Protein AF-A0A0R1YNL1-F1 (afdb_monomer)

Sequence (68 aa):
MVTIPASFNVGENVKFEPIKDENGVISLLPVRHNIFSADTNYDLRKAMEVENIGDNGTPVGREDIWND

Mean predicted aligned error: 11.3 Å

Organism: NCBI:txid1423786

Solvent-accessible surface area (backbone atoms only — not comparable to full-atom values): 4924 Å² total; per-residue (Å²): 139,82,88,76,65,73,89,69,67,76,66,84,93,68,58,62,49,78,43,76,51,98,86,72,52,75,46,72,44,74,62,80,78,74,68,72,66,94,54,92,84,57,57,50,68,63,42,30,60,76,69,70,52,81,78,80,91,57,89,84,84,73,81,67,83,83,79,122

Secondary structure (DSSP, 8-state):
--PPPGGG-PPTT--EEEEE-TTS-EEEEE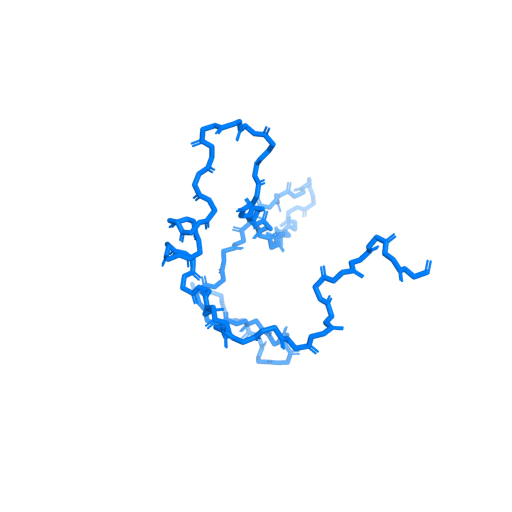---------TT--HHHHHHHTT----SS--S---TT--

Foldseek 3Di:
DDDDDCVVVDDP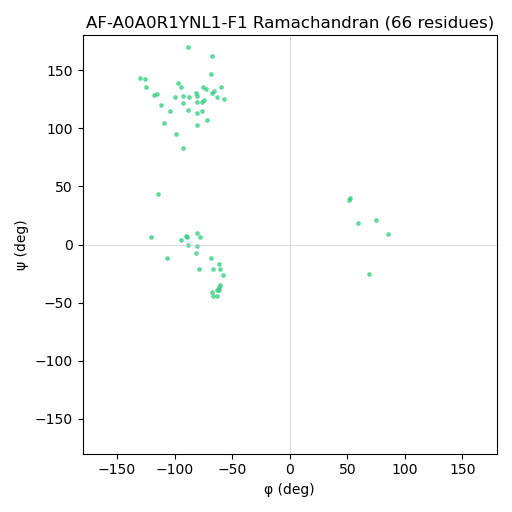PWQWDWDADPVGDTDTHTDDDDLDDPDPPRDSVVSCVVVVNDDPVDDPVPPCPPPD

Nearest PDB structures (foldseek):
  8i9p-assembly1_CC  TM=3.902E-01  e=8.662E-01  Thermochaetoides thermophila DSM 1495
  8yt8-assembly1_B  TM=2.243E-01  e=1.818E+00  Mus musculus
  4g9o-assembly1_B  TM=3.824E-01  e=8.565E+00  Salmonella enterica subsp. enterica serovar Typhimurium str. LT2
  6g13-assembly1_A  TM=2.788E-01  e=6.541E+00  Middle East respiratory syndrome-related coronavirus
  9c3c-assembly1_b  TM=2.013E-01  e=4.081E+00  Oryctolagus cuniculus

Radius of gyration: 17.7 Å; Cα contacts (8 Å, |Δi|>4): 33; chains: 1; bounding box: 34×34×45 Å

pLDDT: mean 79.94, std 9.96, range [50.53, 93.44]

Structure (mmCIF, N/CA/C/O backbone):
data_AF-A0A0R1YNL1-F1
#
_entry.id   AF-A0A0R1YNL1-F1
#
loop_
_atom_site.group_PDB
_atom_site.id
_atom_site.type_symbol
_atom_site.label_atom_id
_atom_site.label_alt_id
_atom_site.label_comp_id
_atom_site.label_asym_id
_atom_site.label_entity_id
_atom_site.label_seq_id
_atom_site.pdbx_PDB_ins_code
_atom_site.Cartn_x
_atom_site.Cartn_y
_atom_site.Cartn_z
_atom_site.occupancy
_atom_site.B_iso_or_equiv
_atom_site.auth_seq_id
_atom_site.auth_comp_id
_atom_site.auth_asym_id
_atom_site.auth_atom_id
_atom_site.pdbx_PDB_model_num
ATOM 1 N N . MET A 1 1 ? 0.576 7.455 22.047 1.00 75.56 1 MET A N 1
ATOM 2 C CA . MET A 1 1 ? 0.868 6.148 21.422 1.00 75.56 1 MET A CA 1
ATOM 3 C C . MET A 1 1 ? -0.453 5.413 21.274 1.00 75.56 1 MET A C 1
ATOM 5 O O . MET A 1 1 ? -1.170 5.342 22.263 1.00 75.56 1 MET A O 1
ATOM 9 N N . VAL A 1 2 ? -0.808 4.956 20.071 1.00 82.06 2 VAL A N 1
ATOM 10 C CA . VAL A 1 2 ? -2.032 4.174 19.825 1.00 82.06 2 VAL A CA 1
ATOM 11 C C . VAL A 1 2 ? -1.599 2.763 19.458 1.00 82.06 2 VAL A C 1
ATOM 13 O O . VAL A 1 2 ? -0.845 2.585 18.507 1.00 82.06 2 VAL A O 1
ATOM 16 N N . THR A 1 3 ? -2.023 1.775 20.239 1.00 87.88 3 THR A N 1
ATOM 17 C CA . THR A 1 3 ? -1.688 0.371 19.988 1.00 87.88 3 THR A CA 1
ATOM 18 C C . THR A 1 3 ? -2.613 -0.187 18.915 1.00 87.88 3 THR A C 1
ATOM 20 O O . THR A 1 3 ? -3.832 -0.082 19.043 1.00 87.88 3 THR A O 1
ATOM 23 N N . ILE A 1 4 ? -2.044 -0.797 17.876 1.00 83.31 4 ILE A N 1
ATOM 24 C CA . ILE A 1 4 ? -2.809 -1.483 16.832 1.00 83.31 4 ILE A CA 1
ATOM 25 C C . ILE A 1 4 ? -2.941 -2.965 17.211 1.00 83.31 4 ILE A C 1
ATOM 27 O O . ILE A 1 4 ? -1.926 -3.602 17.505 1.00 83.31 4 ILE A O 1
ATOM 31 N N . PRO A 1 5 ? -4.157 -3.538 17.219 1.00 90.06 5 PRO A N 1
ATOM 32 C CA . PRO A 1 5 ? -4.339 -4.965 17.448 1.00 90.06 5 PRO A CA 1
ATOM 33 C C . PRO A 1 5 ? -3.614 -5.808 16.394 1.00 90.06 5 PRO A C 1
ATOM 35 O O . PRO A 1 5 ? -3.753 -5.566 15.195 1.00 90.06 5 PRO A O 1
ATOM 38 N N . ALA A 1 6 ? -2.917 -6.861 16.828 1.00 87.38 6 ALA A N 1
ATOM 39 C CA . ALA A 1 6 ? -2.237 -7.792 15.921 1.00 87.38 6 ALA A CA 1
ATOM 40 C C . ALA A 1 6 ? -3.198 -8.452 14.910 1.00 87.38 6 ALA A C 1
ATOM 42 O O . ALA A 1 6 ? -2.799 -8.781 13.798 1.00 87.38 6 ALA A O 1
ATOM 43 N N . SER A 1 7 ? -4.484 -8.578 15.257 1.00 93.19 7 SER A N 1
ATOM 44 C CA . SER A 1 7 ? -5.531 -9.106 14.373 1.00 93.19 7 SER A CA 1
ATOM 45 C C . SER A 1 7 ? -5.74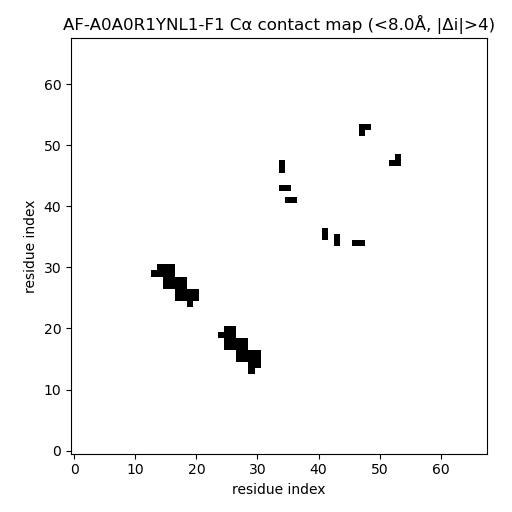5 -8.287 13.098 1.00 93.19 7 SER A C 1
ATOM 47 O O . SER A 1 7 ? -6.367 -8.785 12.167 1.00 93.19 7 SER A O 1
ATOM 49 N N . PHE A 1 8 ? -5.261 -7.042 13.038 1.00 85.31 8 PHE A N 1
ATOM 50 C CA . PHE A 1 8 ? -5.343 -6.214 11.831 1.00 85.31 8 PHE A CA 1
ATOM 51 C C . PHE A 1 8 ? -4.233 -6.537 10.822 1.00 85.31 8 PHE A C 1
ATOM 53 O O . PHE A 1 8 ? -4.273 -6.029 9.705 1.00 85.31 8 PHE A O 1
ATOM 60 N N . ASN A 1 9 ? -3.264 -7.384 11.197 1.00 84.12 9 ASN A N 1
ATOM 61 C CA . ASN A 1 9 ? -2.189 -7.877 10.335 1.00 84.12 9 ASN A CA 1
ATOM 62 C C . ASN A 1 9 ? -1.416 -6.757 9.606 1.00 84.12 9 ASN A C 1
ATOM 64 O O . ASN A 1 9 ? -1.072 -6.876 8.431 1.00 84.12 9 ASN A O 1
ATOM 68 N N . VAL A 1 10 ? -1.181 -5.639 10.301 1.00 83.31 10 VAL A N 1
ATOM 69 C CA . VAL A 1 10 ? -0.394 -4.517 9.777 1.00 83.31 10 VAL A CA 1
ATOM 70 C C . VAL A 1 10 ? 1.085 -4.891 9.827 1.00 83.31 10 VAL A C 1
ATOM 72 O O . VAL A 1 10 ? 1.601 -5.225 10.892 1.00 83.31 10 VAL A O 1
ATOM 75 N N . GLY A 1 11 ? 1.753 -4.844 8.674 1.00 78.00 11 GLY A N 1
ATOM 76 C CA . GLY A 1 11 ? 3.181 -5.136 8.563 1.00 78.00 11 GLY A CA 1
ATOM 77 C C . GLY A 1 11 ? 4.063 -4.097 9.259 1.00 78.00 11 GLY A C 1
ATOM 78 O O . GLY A 1 11 ? 3.646 -2.968 9.534 1.00 78.00 11 GLY A O 1
ATOM 79 N N . GLU A 1 12 ? 5.313 -4.467 9.518 1.00 77.44 12 GLU A N 1
ATOM 80 C CA . GLU A 1 12 ? 6.314 -3.532 10.031 1.00 77.44 12 GLU A CA 1
ATOM 81 C C . GLU A 1 12 ? 6.674 -2.479 8.971 1.00 77.44 12 GLU A C 1
ATOM 83 O O . GLU A 1 12 ? 6.687 -2.761 7.774 1.00 77.44 12 GLU A O 1
ATOM 88 N N . ASN A 1 13 ? 6.976 -1.252 9.412 1.00 78.81 13 ASN A N 1
ATOM 89 C CA . ASN A 1 13 ? 7.397 -0.128 8.560 1.00 78.81 13 ASN A CA 1
ATOM 90 C C . ASN A 1 13 ? 6.397 0.303 7.464 1.00 78.81 13 ASN A C 1
ATOM 92 O O . ASN A 1 13 ? 6.769 1.021 6.534 1.00 78.81 13 ASN A O 1
ATOM 96 N N . VAL A 1 14 ? 5.119 -0.072 7.580 1.00 81.31 14 VAL A N 1
ATOM 97 C CA . VAL A 1 14 ? 4.077 0.356 6.636 1.00 81.31 14 VAL A CA 1
ATOM 98 C C . VAL A 1 14 ? 3.728 1.831 6.853 1.00 81.31 14 VAL A C 1
ATOM 100 O O . VAL A 1 14 ? 3.507 2.283 7.978 1.00 81.31 14 VAL A O 1
ATOM 103 N N . LYS A 1 15 ? 3.650 2.587 5.754 1.00 84.69 15 LYS A N 1
ATOM 104 C CA . LYS A 1 15 ? 3.264 4.003 5.753 1.00 84.69 15 LYS A CA 1
ATOM 105 C C . LYS A 1 15 ? 1.768 4.151 5.489 1.00 84.69 15 LYS A C 1
ATOM 107 O O . LYS A 1 15 ? 1.224 3.547 4.565 1.00 84.69 15 LYS A O 1
ATOM 112 N N . PHE A 1 16 ? 1.128 5.011 6.272 1.00 87.62 16 PHE A N 1
ATOM 113 C CA . PHE A 1 16 ? -0.274 5.372 6.107 1.00 87.62 16 PHE A CA 1
ATOM 114 C C . PHE A 1 16 ? -0.416 6.885 5.996 1.00 87.62 16 PHE A C 1
ATOM 116 O O . PHE A 1 16 ? 0.270 7.629 6.698 1.00 87.62 16 PHE A O 1
ATOM 123 N N . GLU A 1 17 ? -1.333 7.326 5.146 1.00 89.69 17 GLU A N 1
ATOM 124 C CA . GLU A 1 17 ? -1.769 8.712 5.081 1.00 89.69 17 GLU A CA 1
ATOM 125 C C . GLU A 1 17 ? -2.999 8.893 5.988 1.00 89.69 17 GLU A C 1
ATOM 127 O O . GLU A 1 17 ? -3.993 8.172 5.827 1.00 89.69 17 GLU A O 1
ATOM 132 N N . PRO A 1 18 ? -2.944 9.796 6.985 1.00 89.94 18 PRO A N 1
ATOM 133 C CA . PRO A 1 18 ? -4.067 10.037 7.874 1.00 89.94 18 PRO A CA 1
ATOM 134 C C . PRO A 1 18 ? -5.086 10.979 7.227 1.00 89.94 18 PRO A C 1
ATOM 136 O O . PRO A 1 18 ? -4.749 12.080 6.798 1.00 89.94 18 PRO A O 1
ATOM 139 N N . ILE A 1 19 ? -6.357 10.585 7.245 1.00 92.44 19 ILE A N 1
ATOM 140 C CA . ILE A 1 19 ? -7.486 11.428 6.846 1.00 92.44 19 ILE A CA 1
ATOM 141 C C . ILE A 1 19 ? -8.355 11.675 8.069 1.00 92.44 19 ILE A C 1
ATOM 143 O O . ILE A 1 19 ? -8.747 10.735 8.761 1.00 92.44 19 ILE A O 1
ATOM 147 N N . LYS A 1 20 ? -8.666 12.946 8.324 1.00 93.25 20 LYS A N 1
ATOM 148 C CA . LYS A 1 20 ? -9.601 13.357 9.368 1.00 93.25 20 LYS A CA 1
ATOM 149 C C . LYS A 1 20 ? -10.957 13.655 8.738 1.00 93.25 20 LYS A C 1
ATOM 151 O O . LYS A 1 20 ? -11.027 14.469 7.821 1.00 93.25 20 LYS A O 1
ATOM 156 N N . ASP A 1 21 ? -12.011 13.035 9.252 1.00 90.88 21 ASP A N 1
ATOM 157 C CA . ASP A 1 21 ? -13.381 13.387 8.880 1.00 90.88 21 ASP A CA 1
ATOM 158 C C . ASP A 1 21 ? -13.962 14.510 9.769 1.00 90.88 21 ASP A C 1
ATOM 160 O O . ASP A 1 21 ? -13.385 14.910 10.788 1.00 90.88 21 ASP A O 1
ATOM 164 N N . GLU A 1 22 ? -15.1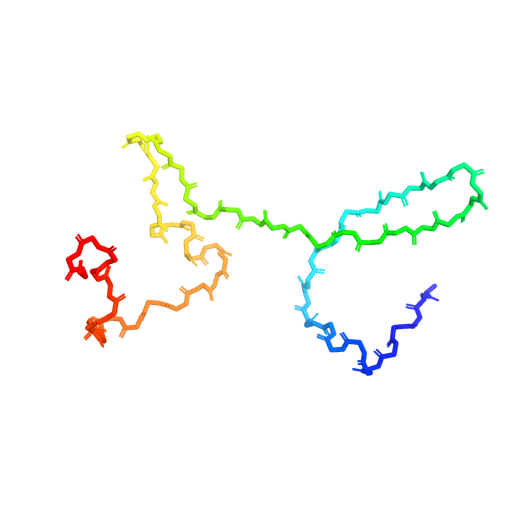27 15.034 9.380 1.00 91.50 22 GLU A N 1
ATOM 165 C CA . GLU A 1 22 ? -15.839 16.084 10.127 1.00 91.50 22 GLU A CA 1
ATOM 166 C C . GLU A 1 22 ? -16.365 15.601 11.493 1.00 91.50 22 GLU A C 1
ATOM 168 O O . GLU A 1 22 ? -16.566 16.411 12.398 1.00 91.50 22 GLU A O 1
ATOM 173 N N . ASN A 1 23 ? -16.522 14.285 11.675 1.00 93.44 23 ASN A N 1
ATOM 174 C CA . ASN A 1 23 ? -17.009 13.652 12.902 1.00 93.44 23 ASN A CA 1
ATOM 175 C C . ASN A 1 23 ? -15.881 13.328 13.904 1.00 93.44 23 ASN A C 1
ATOM 177 O O . ASN A 1 23 ? -16.146 12.815 14.991 1.00 93.44 23 ASN A O 1
ATOM 181 N N . GLY A 1 24 ? -14.624 13.633 13.564 1.00 87.94 24 GLY A N 1
ATOM 182 C CA . GLY A 1 24 ? -13.450 13.393 14.405 1.00 87.94 24 GLY A CA 1
ATOM 183 C C . GLY A 1 24 ? -12.841 11.992 14.289 1.00 87.94 24 GLY A C 1
ATOM 184 O O . GLY A 1 24 ? -11.937 11.668 15.060 1.00 87.94 24 GLY A O 1
ATOM 185 N N . VAL A 1 25 ? -13.283 11.172 13.335 1.00 92.81 25 VAL A N 1
ATOM 186 C CA . VAL A 1 25 ? -12.667 9.885 13.000 1.00 92.81 25 VAL A CA 1
ATOM 187 C C . VAL A 1 25 ? -11.380 10.125 12.213 1.00 92.81 25 VAL A C 1
ATOM 189 O O . VAL A 1 25 ? -11.327 10.927 11.278 1.00 92.81 25 VAL A O 1
ATOM 192 N N . ILE A 1 26 ? -10.329 9.395 12.588 1.00 91.31 26 ILE A N 1
ATOM 193 C CA . ILE A 1 26 ? -9.064 9.341 11.853 1.00 91.31 26 ILE A CA 1
ATOM 194 C C . ILE A 1 26 ? -9.022 8.015 11.100 1.00 91.31 26 ILE A C 1
ATOM 196 O O . ILE A 1 26 ? -8.963 6.950 11.712 1.00 91.31 26 ILE A O 1
ATOM 200 N N . SER A 1 27 ? -9.038 8.090 9.773 1.00 89.38 27 SER A N 1
ATOM 201 C CA . SER A 1 27 ? -8.834 6.943 8.890 1.00 89.38 27 SER A CA 1
ATOM 202 C C . SER A 1 27 ? -7.379 6.890 8.436 1.00 89.38 27 SER A C 1
ATOM 204 O O . SER A 1 27 ? -6.786 7.921 8.130 1.00 89.38 27 SER A O 1
ATOM 206 N N . LEU A 1 28 ? -6.798 5.692 8.389 1.00 88.00 28 LEU A N 1
ATOM 207 C CA . LEU A 1 28 ? -5.426 5.467 7.935 1.00 88.00 28 LEU A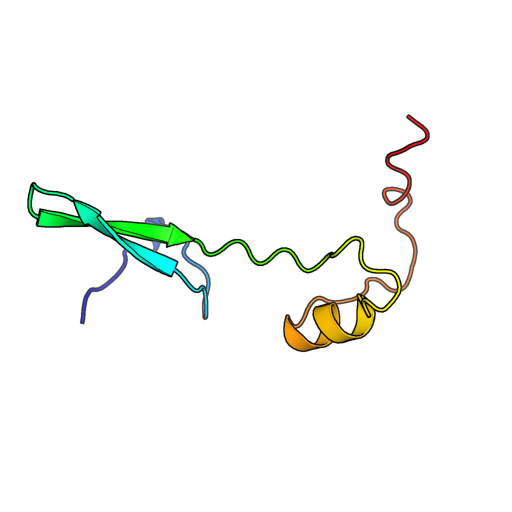 CA 1
ATOM 208 C C . LEU A 1 28 ? -5.470 4.756 6.584 1.00 88.00 28 LEU A C 1
ATOM 210 O O . LEU A 1 28 ? -5.767 3.563 6.524 1.00 88.00 28 LEU A O 1
ATOM 214 N N . LEU A 1 29 ? -5.194 5.481 5.500 1.00 83.75 29 LEU A N 1
ATOM 215 C CA . LEU A 1 29 ? -5.119 4.879 4.173 1.00 83.75 29 LEU A CA 1
ATOM 216 C C . LEU A 1 29 ? -3.702 4.363 3.919 1.00 83.75 29 LEU A C 1
ATOM 218 O O . LEU A 1 29 ? -2.750 5.128 4.073 1.00 83.75 29 LEU A O 1
ATOM 222 N N . PRO A 1 30 ? -3.519 3.087 3.540 1.00 80.00 30 PRO A N 1
ATOM 223 C CA . PRO A 1 30 ? -2.200 2.579 3.198 1.00 80.00 30 PRO A CA 1
ATOM 224 C C . PRO A 1 30 ? -1.675 3.330 1.976 1.00 80.00 30 PRO A C 1
ATOM 226 O O . PRO A 1 30 ? -2.343 3.392 0.940 1.00 80.00 30 PRO A O 1
ATOM 229 N N . VAL A 1 31 ? -0.467 3.879 2.088 1.00 80.31 31 VAL A N 1
ATOM 230 C CA . VAL A 1 31 ? 0.186 4.535 0.956 1.00 80.31 31 VAL A CA 1
ATOM 231 C C . VAL A 1 31 ? 0.605 3.443 -0.023 1.00 80.31 31 VAL A C 1
ATOM 233 O O . VAL A 1 31 ? 1.537 2.686 0.237 1.00 80.31 31 VAL A O 1
ATOM 236 N N . ARG A 1 32 ? -0.093 3.337 -1.156 1.00 68.38 32 ARG A N 1
ATOM 237 C CA . ARG A 1 32 ? 0.360 2.501 -2.272 1.00 68.38 32 ARG A CA 1
ATOM 238 C C . ARG A 1 32 ? 1.409 3.281 -3.051 1.00 68.38 32 ARG A C 1
ATOM 240 O O . ARG A 1 32 ? 1.064 4.186 -3.807 1.00 68.38 32 ARG A O 1
ATOM 247 N N . HIS A 1 33 ? 2.679 2.942 -2.864 1.00 66.75 33 HIS A N 1
ATOM 248 C CA . HIS A 1 33 ? 3.738 3.467 -3.713 1.00 66.75 33 HIS A CA 1
ATOM 249 C C . HIS A 1 33 ? 3.769 2.653 -5.010 1.00 66.75 33 HIS A C 1
ATOM 251 O O . HIS A 1 33 ? 4.037 1.453 -4.985 1.00 66.75 33 HIS A O 1
ATOM 257 N N . A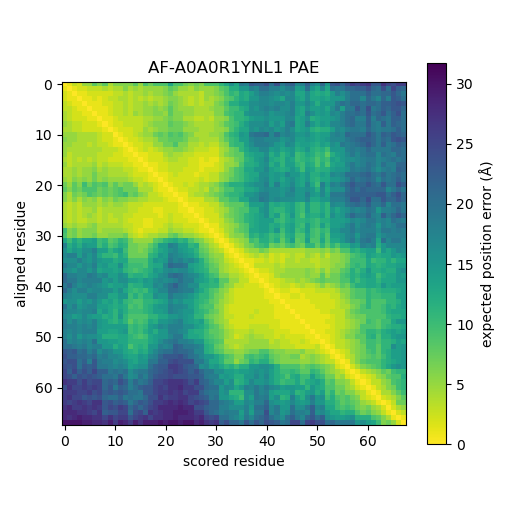SN A 1 34 ? 3.426 3.277 -6.139 1.00 70.56 34 ASN A N 1
ATOM 258 C CA . ASN A 1 34 ? 3.662 2.648 -7.431 1.00 70.56 34 ASN A CA 1
ATOM 259 C C . ASN A 1 34 ? 5.153 2.780 -7.747 1.00 70.56 34 ASN A C 1
ATOM 261 O O . ASN A 1 34 ? 5.650 3.888 -7.930 1.00 70.56 34 ASN A O 1
ATOM 265 N N . ILE A 1 35 ? 5.849 1.649 -7.810 1.00 76.88 35 ILE A N 1
ATOM 266 C CA . ILE A 1 35 ? 7.268 1.576 -8.178 1.00 76.88 35 ILE A CA 1
ATOM 267 C C . ILE A 1 35 ? 7.479 1.626 -9.694 1.00 76.88 35 ILE A C 1
ATOM 269 O O . ILE A 1 35 ? 8.558 1.306 -10.165 1.00 76.88 35 ILE A O 1
ATOM 273 N N . PHE A 1 36 ? 6.445 1.927 -10.476 1.00 81.56 36 PHE A N 1
ATOM 274 C CA . PHE A 1 36 ? 6.518 2.028 -11.924 1.00 81.56 36 PHE A CA 1
ATOM 275 C C . PHE A 1 36 ? 6.016 3.393 -12.395 1.00 81.56 36 PHE A C 1
ATOM 277 O O . PHE A 1 36 ? 4.961 3.870 -11.971 1.00 81.56 36 PHE A O 1
ATOM 284 N N . SER A 1 37 ? 6.756 3.991 -13.329 1.00 80.44 37 SER A N 1
ATOM 285 C CA . SER A 1 37 ? 6.368 5.186 -14.073 1.00 80.44 37 SER A CA 1
ATOM 286 C C . SER A 1 37 ? 6.581 4.948 -15.567 1.00 80.44 37 SER A C 1
ATOM 288 O O . SER A 1 37 ? 7.562 4.324 -15.959 1.00 80.44 37 SER A O 1
ATOM 290 N N . ALA A 1 38 ? 5.686 5.481 -16.402 1.00 81.44 38 ALA A N 1
ATOM 291 C CA . ALA A 1 38 ? 5.790 5.405 -17.864 1.00 81.44 38 ALA A CA 1
ATOM 292 C C . ALA A 1 38 ? 6.802 6.408 -18.467 1.00 81.44 38 ALA A C 1
ATOM 294 O O . ALA A 1 38 ? 6.878 6.552 -19.686 1.00 81.44 38 ALA A O 1
ATOM 295 N N . ASP A 1 39 ? 7.557 7.125 -17.630 1.00 87.88 39 ASP A N 1
ATOM 296 C CA . ASP A 1 39 ? 8.662 7.983 -18.063 1.00 87.88 39 ASP A CA 1
ATOM 297 C C . ASP A 1 39 ? 9.808 7.131 -18.634 1.00 87.88 39 ASP A C 1
ATOM 299 O O . ASP A 1 39 ? 10.281 6.189 -18.002 1.00 87.88 39 ASP A O 1
ATOM 303 N N . THR A 1 40 ? 10.293 7.490 -19.823 1.00 84.44 40 THR A N 1
ATOM 304 C CA . THR A 1 40 ? 11.417 6.822 -20.497 1.00 84.44 40 THR A CA 1
ATOM 305 C C . THR A 1 40 ? 12.725 6.856 -19.708 1.00 84.44 40 THR A C 1
ATOM 307 O O . THR A 1 40 ? 13.600 6.034 -19.958 1.00 84.44 40 THR A O 1
ATOM 310 N N . ASN A 1 41 ? 12.875 7.793 -18.769 1.00 90.31 41 ASN A N 1
ATOM 311 C CA . ASN A 1 41 ? 14.054 7.901 -17.907 1.00 90.31 41 ASN A CA 1
ATOM 312 C C . ASN A 1 41 ? 13.880 7.183 -16.560 1.00 90.31 41 ASN A C 1
ATOM 314 O O . ASN A 1 41 ? 14.748 7.291 -15.692 1.00 90.31 41 ASN A O 1
ATOM 318 N N . TYR A 1 42 ? 12.755 6.497 -16.351 1.00 86.00 42 TYR A N 1
ATOM 319 C CA . TYR A 1 42 ? 12.475 5.829 -15.093 1.00 86.00 42 TYR A CA 1
ATOM 320 C C . TYR A 1 42 ? 13.309 4.555 -14.925 1.00 86.00 42 TYR A C 1
ATOM 322 O O . TYR A 1 42 ? 13.248 3.638 -15.743 1.00 86.00 42 TYR A O 1
ATOM 330 N N . ASP A 1 43 ? 14.057 4.478 -13.825 1.00 87.00 43 ASP A N 1
ATOM 331 C CA . ASP A 1 43 ? 14.842 3.299 -13.459 1.00 87.00 43 ASP A CA 1
ATOM 332 C C . ASP A 1 43 ? 14.082 2.449 -12.431 1.00 87.00 43 ASP A C 1
ATOM 334 O O . ASP A 1 43 ? 14.146 2.679 -11.219 1.00 87.00 43 ASP A O 1
ATO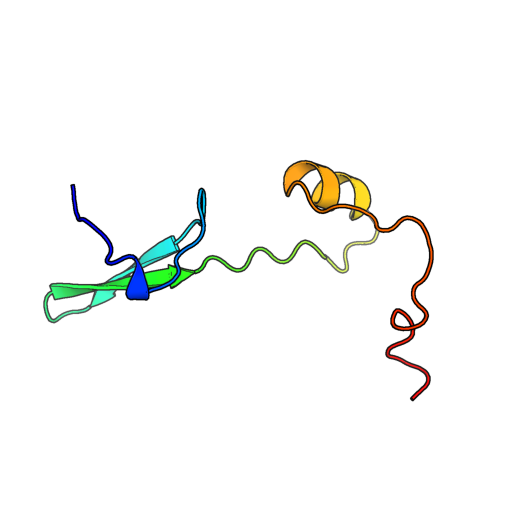M 338 N N . LEU A 1 44 ? 13.362 1.446 -12.939 1.00 84.25 44 LEU A N 1
ATOM 339 C CA . LEU A 1 44 ? 12.617 0.489 -12.121 1.00 84.25 44 LEU A CA 1
ATOM 340 C C . LEU A 1 44 ? 13.533 -0.306 -11.180 1.00 84.25 44 LEU A C 1
ATOM 342 O O . LEU A 1 44 ? 13.131 -0.597 -10.055 1.00 84.25 44 LEU A O 1
ATOM 346 N N . ARG A 1 45 ? 14.767 -0.635 -11.592 1.00 83.56 45 ARG A N 1
ATOM 347 C CA . ARG A 1 45 ? 15.675 -1.423 -10.742 1.00 83.56 45 ARG A CA 1
ATOM 348 C C . ARG A 1 45 ? 16.089 -0.635 -9.514 1.00 83.56 45 ARG A C 1
ATOM 350 O O . ARG A 1 45 ? 16.016 -1.147 -8.402 1.00 83.56 45 ARG A O 1
ATOM 357 N N . LYS A 1 46 ? 16.433 0.636 -9.703 1.00 85.31 46 LYS A N 1
ATOM 358 C CA . LYS A 1 46 ? 16.750 1.532 -8.590 1.00 85.31 46 LYS A CA 1
ATOM 359 C C . LYS A 1 46 ? 15.563 1.716 -7.639 1.00 85.31 46 LYS A C 1
ATOM 361 O O . LYS A 1 46 ? 15.755 1.800 -6.430 1.00 85.31 46 LYS A O 1
ATOM 366 N N . ALA A 1 47 ? 14.337 1.765 -8.161 1.00 82.50 47 ALA A N 1
ATOM 367 C CA . ALA A 1 47 ? 13.134 1.841 -7.331 1.00 82.50 47 ALA A CA 1
ATOM 368 C C . ALA A 1 47 ? 12.898 0.557 -6.515 1.00 82.50 47 ALA A C 1
ATOM 370 O O . ALA A 1 47 ? 12.574 0.641 -5.331 1.00 82.50 47 ALA A O 1
ATOM 371 N N . MET A 1 48 ? 13.122 -0.620 -7.110 1.00 81.38 48 MET A N 1
ATOM 372 C CA . MET A 1 48 ? 13.064 -1.904 -6.399 1.00 81.38 48 MET A CA 1
ATOM 373 C C . MET A 1 48 ? 14.096 -1.985 -5.267 1.00 81.38 48 MET A C 1
ATOM 375 O O . MET A 1 48 ? 13.767 -2.471 -4.189 1.00 81.38 48 MET A O 1
ATOM 379 N N . GLU A 1 49 ? 15.311 -1.465 -5.473 1.00 82.69 49 GLU A N 1
ATOM 380 C CA . GLU A 1 49 ? 16.344 -1.395 -4.428 1.00 82.69 49 GLU A CA 1
ATOM 381 C C . GLU A 1 49 ? 15.924 -0.503 -3.250 1.00 82.69 49 GLU A C 1
ATOM 383 O O . GLU A 1 49 ? 16.089 -0.893 -2.095 1.00 82.69 49 GLU A O 1
ATOM 388 N N . VAL A 1 50 ? 15.348 0.675 -3.523 1.00 81.00 50 VAL A N 1
ATOM 389 C CA . VAL A 1 50 ? 14.866 1.601 -2.478 1.00 81.00 50 VAL A CA 1
ATOM 390 C C . VAL A 1 50 ? 13.744 0.978 -1.646 1.00 81.00 50 VAL A C 1
ATOM 392 O O . VAL A 1 50 ? 13.714 1.153 -0.429 1.00 81.00 50 VAL A O 1
ATOM 395 N N . GLU A 1 51 ? 12.844 0.237 -2.288 1.00 75.38 51 GLU A N 1
ATOM 396 C CA . GLU A 1 51 ? 11.702 -0.412 -1.636 1.00 75.38 51 GLU A CA 1
ATOM 397 C C . GLU A 1 51 ? 12.029 -1.828 -1.116 1.00 75.38 51 GLU A C 1
ATOM 399 O O . GLU A 1 51 ? 11.144 -2.526 -0.624 1.00 75.38 51 GLU A O 1
ATOM 404 N N . ASN A 1 52 ? 13.299 -2.256 -1.191 1.00 77.06 52 ASN A N 1
ATOM 405 C CA . ASN A 1 52 ? 13.776 -3.576 -0.762 1.00 77.06 52 ASN A CA 1
ATOM 406 C C . ASN A 1 52 ? 12.970 -4.743 -1.374 1.00 77.06 52 ASN A C 1
ATOM 408 O O . ASN A 1 52 ? 12.652 -5.737 -0.715 1.00 77.06 52 ASN A O 1
ATOM 412 N N . ILE A 1 53 ? 12.616 -4.603 -2.649 1.00 79.19 53 ILE A N 1
ATOM 413 C CA . ILE A 1 53 ? 11.886 -5.609 -3.414 1.00 79.19 53 ILE A CA 1
ATOM 414 C C . ILE A 1 53 ? 12.907 -6.549 -4.043 1.00 79.19 53 ILE A C 1
ATOM 416 O O . ILE A 1 53 ? 13.710 -6.144 -4.882 1.00 79.19 53 ILE A O 1
ATOM 420 N N . GLY A 1 54 ? 12.872 -7.816 -3.634 1.00 75.00 54 GLY A N 1
ATOM 421 C CA . GLY A 1 54 ? 13.739 -8.842 -4.202 1.00 75.00 54 GLY A CA 1
ATOM 422 C C . GLY A 1 54 ? 13.418 -9.099 -5.674 1.00 75.00 54 GLY A C 1
ATOM 423 O O . GLY A 1 54 ? 12.260 -9.301 -6.037 1.00 75.00 54 GLY A O 1
ATOM 424 N N . ASP A 1 55 ? 14.453 -9.128 -6.510 1.00 73.94 55 ASP A N 1
ATOM 425 C CA . ASP A 1 55 ? 14.369 -9.727 -7.838 1.00 73.94 55 ASP A CA 1
ATOM 426 C C . ASP A 1 55 ? 14.516 -11.246 -7.686 1.00 73.94 55 ASP A C 1
ATOM 428 O O . ASP A 1 55 ? 15.510 -11.737 -7.145 1.00 73.94 55 ASP A O 1
ATOM 432 N N . ASN A 1 56 ? 13.521 -12.000 -8.153 1.00 74.25 56 ASN A N 1
ATOM 433 C CA . ASN A 1 56 ? 13.571 -13.460 -8.127 1.00 74.25 56 ASN A CA 1
ATOM 434 C C . ASN A 1 56 ? 14.636 -14.020 -9.088 1.00 74.25 56 ASN A C 1
ATOM 436 O O . ASN A 1 56 ? 14.940 -15.212 -9.015 1.00 74.25 56 ASN A O 1
ATOM 440 N N . GLY A 1 57 ? 15.207 -13.192 -9.977 1.00 67.56 57 GLY A N 1
ATOM 441 C CA . GLY A 1 57 ? 16.363 -13.476 -10.835 1.00 67.56 57 GLY A CA 1
ATOM 442 C C . GLY A 1 57 ? 16.118 -14.508 -11.940 1.00 67.56 57 GLY A C 1
ATOM 443 O O . GLY A 1 57 ? 16.777 -14.481 -12.976 1.00 67.56 57 GLY A O 1
ATOM 444 N N . THR A 1 58 ? 15.158 -15.407 -11.740 1.00 75.88 58 THR A N 1
ATOM 445 C CA . THR A 1 58 ? 14.713 -16.425 -12.686 1.00 75.88 58 THR A CA 1
ATOM 446 C C . THR A 1 58 ? 13.250 -16.163 -13.020 1.00 75.88 58 THR A C 1
ATOM 448 O O . THR A 1 58 ? 12.443 -1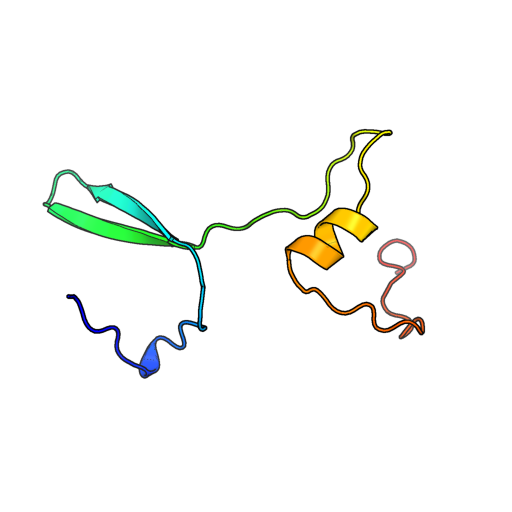6.062 -12.090 1.00 75.88 58 THR A O 1
ATOM 451 N N . PRO A 1 59 ? 12.883 -16.092 -14.310 1.00 68.94 59 PRO A N 1
ATOM 452 C CA . PRO A 1 59 ? 11.486 -16.040 -14.703 1.00 68.94 59 PRO A CA 1
ATOM 453 C C . PRO A 1 59 ? 10.737 -17.265 -14.162 1.00 68.94 59 PRO A C 1
ATOM 455 O O . PRO A 1 59 ? 11.143 -18.405 -14.393 1.00 68.94 59 PRO A O 1
ATOM 458 N N . VAL A 1 60 ? 9.651 -17.041 -13.430 1.00 70.25 60 VAL A N 1
ATOM 459 C CA . VAL A 1 60 ? 8.743 -18.070 -12.907 1.00 70.25 60 VAL A CA 1
ATOM 460 C C . VAL A 1 60 ? 7.598 -18.381 -13.878 1.00 70.25 60 VAL A C 1
ATOM 462 O O . VAL A 1 60 ? 6.689 -19.138 -13.533 1.00 70.25 60 VAL A O 1
ATOM 465 N N . GLY A 1 61 ? 7.635 -17.820 -15.092 1.00 65.12 61 GLY A N 1
ATOM 466 C CA . GLY A 1 61 ? 6.674 -18.088 -16.164 1.00 65.12 61 GLY A CA 1
ATOM 467 C C . GLY A 1 61 ? 5.316 -17.425 -15.939 1.00 65.12 61 GLY A C 1
ATOM 468 O O . GLY A 1 61 ? 4.316 -17.884 -16.478 1.00 65.12 61 GLY A O 1
ATOM 469 N N . ARG A 1 62 ? 5.271 -16.382 -15.104 1.00 65.88 62 ARG A N 1
ATOM 470 C CA . ARG A 1 62 ? 4.067 -15.579 -14.808 1.00 65.88 62 ARG A CA 1
ATOM 471 C C . ARG A 1 62 ? 4.246 -14.105 -15.171 1.00 65.88 62 ARG A C 1
ATOM 473 O O . ARG A 1 62 ? 3.410 -13.280 -14.822 1.00 65.88 62 ARG A O 1
ATOM 480 N N . GLU A 1 63 ? 5.363 -13.767 -15.808 1.00 67.94 63 GLU A N 1
ATOM 481 C CA . GLU A 1 63 ? 5.712 -12.397 -16.176 1.00 67.94 63 GLU A CA 1
ATOM 482 C C . GLU A 1 63 ? 4.972 -11.915 -17.430 1.00 67.94 63 GLU A C 1
ATOM 484 O O . GLU A 1 63 ? 4.856 -10.710 -17.644 1.00 67.94 63 GLU A O 1
ATOM 489 N N . ASP A 1 64 ? 4.477 -12.839 -18.257 1.00 59.88 64 ASP A N 1
ATOM 490 C CA . ASP A 1 64 ? 3.829 -12.521 -19.527 1.00 59.88 64 ASP A CA 1
ATOM 491 C C . ASP A 1 64 ? 2.311 -12.380 -19.360 1.00 59.88 64 ASP A C 1
ATOM 493 O O . ASP A 1 64 ? 1.542 -13.309 -19.575 1.00 59.88 64 ASP A O 1
ATOM 497 N N . ILE A 1 65 ? 1.886 -11.193 -18.930 1.00 58.09 65 ILE A N 1
ATOM 498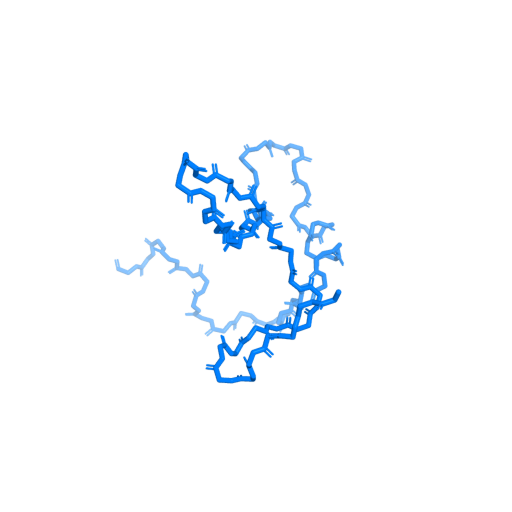 C CA . ILE A 1 65 ? 0.474 -10.843 -18.686 1.00 58.09 65 ILE A CA 1
ATOM 499 C C . ILE A 1 65 ? -0.250 -10.484 -20.006 1.00 58.09 65 ILE A C 1
ATOM 501 O O . ILE A 1 65 ? -1.430 -10.143 -20.004 1.00 58.09 65 ILE A O 1
ATOM 505 N N . TRP A 1 66 ? 0.459 -10.508 -21.140 1.00 60.81 66 TRP A N 1
ATOM 506 C CA . TRP A 1 66 ? -0.064 -10.088 -22.443 1.00 60.81 66 TRP A CA 1
ATOM 507 C C . TRP A 1 66 ? -0.350 -11.254 -23.395 1.00 60.81 66 TRP A C 1
ATOM 509 O O . TRP A 1 66 ? -1.010 -11.036 -24.409 1.00 60.81 66 TRP A O 1
ATOM 519 N N . ASN A 1 67 ? 0.113 -12.465 -23.069 1.00 53.03 67 ASN A N 1
ATOM 520 C CA . ASN A 1 67 ? -0.074 -13.682 -23.864 1.00 53.03 67 ASN A CA 1
ATOM 521 C C . ASN A 1 67 ? -0.946 -14.739 -23.150 1.00 53.03 67 ASN A C 1
ATOM 523 O O . ASN A 1 67 ? -0.608 -15.923 -23.177 1.00 53.03 67 ASN A O 1
ATOM 527 N N . ASP A 1 68 ? -2.055 -14.319 -22.531 1.00 50.53 68 ASP A N 1
ATOM 528 C CA . ASP A 1 68 ? -3.158 -15.222 -22.139 1.00 50.53 68 ASP A CA 1
ATOM 529 C C . ASP A 1 68 ? -4.203 -15.345 -23.266 1.00 50.53 68 ASP A C 1
ATOM 531 O O . ASP A 1 68 ? -4.600 -14.297 -23.834 1.00 50.53 68 ASP A O 1
#